Protein AF-A0A1A8CIH9-F1 (afdb_monomer)

Solvent-accessible surface area (backbone atoms only — not comparable to full-atom values): 4462 Å² total; per-residue (Å²): 132,87,72,77,89,56,97,67,53,71,77,66,72,41,35,84,84,73,26,52,80,73,46,52,52,63,58,28,66,78,34,62,69,58,24,26,69,73,72,72,42,48,65,67,58,50,52,54,50,43,67,70,48,35,76,78,67,56,56,75,63,51,99,88,46,75,45,70,83,120

Sequence (70 aa):
RRRSRFWVHPLNQQRRSQGDFYHLVAELRLNSQRHHQYFRMTAEKMDELLSLVGPELRRQSTSFRAAIEP

Mean predicted aligned error: 5.43 Å

pLDDT: mean 88.34, std 9.02, range [56.69, 97.0]

Foldseek 3Di:
DDPPPDPDDPVVVCCCPDNCVNPVQVVCLVPQVSVCVVVVDGPVVVVVVCVVCVVVQDDPADPVGHTDHD

Radius of gyration: 15.76 Å; Cα contacts (8 Å, |Δi|>4): 40; chains: 1; bounding box: 39×39×28 Å

Secondary structure (DSSP, 8-state):
----S-SS-HHHHTHHHH-GGGTHHHHHHT-HHHHHHHHSS-HHHHHHHHHHHHHHH-----SS-PPPP-

Nearest PDB structures (foldseek):
  1fx7-assembly1_B  TM=4.472E-01  e=8.306E+00  Mycobacterium tuberculosis

Organism: Nothobranchius kadleci (NCBI:txid1051664)

Structure (mmCIF, N/CA/C/O backbone):
data_AF-A0A1A8CIH9-F1
#
_entry.id   AF-A0A1A8CIH9-F1
#
loop_
_atom_site.group_PDB
_atom_site.id
_atom_site.type_symbol
_atom_site.label_atom_id
_atom_site.label_alt_id
_atom_site.label_comp_id
_atom_site.label_asym_id
_atom_site.label_entity_id
_atom_site.label_seq_id
_atom_site.pdbx_PDB_ins_code
_atom_site.Cartn_x
_atom_site.Cartn_y
_atom_site.Cartn_z
_atom_site.occupancy
_atom_site.B_iso_or_equiv
_atom_site.auth_seq_id
_atom_site.auth_comp_id
_atom_site.auth_asym_id
_atom_site.auth_atom_id
_atom_site.pdbx_PDB_model_num
ATOM 1 N N . ARG A 1 1 ? 22.267 -30.451 -9.205 1.00 56.69 1 ARG A N 1
ATOM 2 C CA . ARG A 1 1 ? 22.000 -28.987 -9.161 1.00 56.69 1 ARG A CA 1
ATOM 3 C C . ARG A 1 1 ? 20.480 -28.785 -9.162 1.00 56.69 1 ARG A C 1
ATOM 5 O O . ARG A 1 1 ? 19.857 -29.120 -10.162 1.00 56.69 1 ARG A O 1
ATOM 12 N N . ARG A 1 2 ? 19.849 -28.343 -8.062 1.00 60.38 2 ARG A N 1
ATOM 13 C CA . ARG A 1 2 ? 18.401 -28.036 -8.064 1.00 60.38 2 ARG A CA 1
ATOM 14 C C . ARG A 1 2 ? 18.177 -26.829 -8.982 1.00 60.38 2 ARG A C 1
ATOM 16 O O . ARG A 1 2 ? 18.671 -25.748 -8.683 1.00 60.38 2 ARG A O 1
ATOM 23 N N . ARG A 1 3 ? 17.487 -27.015 -10.114 1.00 64.56 3 ARG A N 1
ATOM 24 C CA . ARG A 1 3 ? 17.004 -25.892 -10.931 1.00 64.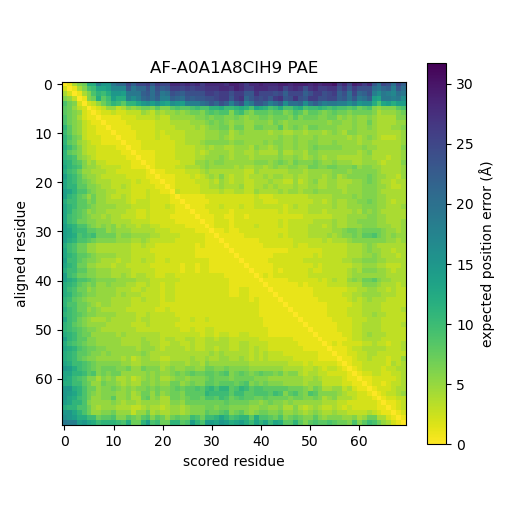56 3 ARG A CA 1
ATOM 25 C C . ARG A 1 3 ? 16.005 -25.121 -10.073 1.00 64.56 3 ARG A C 1
ATOM 27 O O . ARG A 1 3 ? 14.992 -25.696 -9.676 1.00 64.56 3 ARG A O 1
ATOM 34 N N . SER A 1 4 ? 16.287 -23.854 -9.773 1.00 62.84 4 SER A N 1
ATOM 35 C CA . SER A 1 4 ? 15.224 -22.953 -9.329 1.00 62.84 4 SER A CA 1
ATOM 36 C C . SER A 1 4 ? 14.172 -22.961 -10.435 1.00 62.84 4 SER A C 1
ATOM 38 O O . SER A 1 4 ? 14.485 -22.612 -11.572 1.00 62.84 4 SER A O 1
ATOM 40 N N . ARG A 1 5 ? 12.975 -23.489 -10.152 1.00 76.62 5 ARG A N 1
ATOM 41 C CA . ARG A 1 5 ? 11.962 -23.698 -11.198 1.00 76.62 5 ARG A CA 1
ATOM 42 C C . ARG A 1 5 ? 11.452 -22.364 -11.739 1.00 76.62 5 ARG A C 1
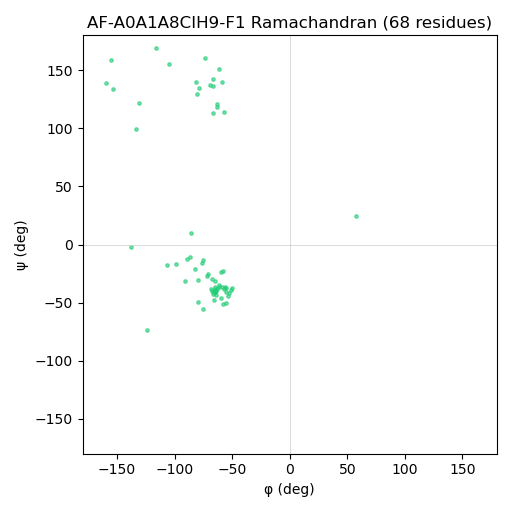ATOM 44 O O . ARG A 1 5 ? 11.130 -22.305 -12.915 1.00 76.62 5 ARG A O 1
ATOM 51 N N . PHE A 1 6 ? 11.442 -21.311 -10.914 1.00 80.56 6 PHE A N 1
ATOM 52 C CA . PHE A 1 6 ? 11.000 -19.970 -11.294 1.00 80.56 6 PHE A CA 1
ATOM 53 C C . PHE A 1 6 ? 11.683 -18.897 -10.430 1.00 80.56 6 PHE A C 1
ATOM 55 O O . PHE A 1 6 ? 11.709 -19.023 -9.209 1.00 80.56 6 PHE A O 1
ATOM 62 N N . TRP A 1 7 ? 12.186 -17.823 -11.052 1.00 79.31 7 TRP A N 1
ATOM 63 C CA . TRP A 1 7 ? 12.615 -16.595 -10.354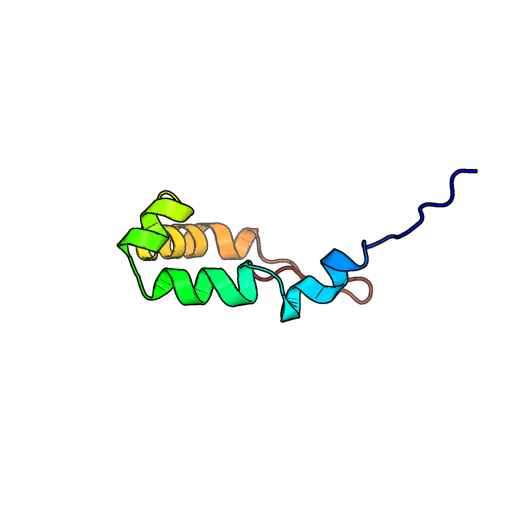 1.00 79.31 7 TRP A CA 1
ATOM 64 C C . TRP A 1 7 ? 11.418 -15.843 -9.748 1.00 79.31 7 TRP A C 1
ATOM 66 O O . TRP A 1 7 ? 11.478 -15.354 -8.624 1.00 79.31 7 TRP A O 1
ATOM 76 N N . VAL A 1 8 ? 10.294 -15.821 -10.471 1.00 82.25 8 VAL A N 1
ATOM 77 C CA . VAL A 1 8 ? 8.993 -15.334 -9.999 1.00 82.25 8 VAL A CA 1
ATOM 78 C C . VAL A 1 8 ? 7.944 -16.390 -10.328 1.00 82.25 8 VAL A C 1
ATOM 80 O O . VAL A 1 8 ? 7.773 -16.756 -11.491 1.00 82.25 8 VAL A O 1
ATOM 83 N N . HIS A 1 9 ? 7.240 -16.881 -9.306 1.00 86.31 9 HIS A N 1
ATOM 84 C CA . HIS A 1 9 ? 6.189 -17.888 -9.471 1.00 86.31 9 HIS A CA 1
ATOM 85 C C . HIS A 1 9 ? 5.078 -17.391 -10.421 1.00 86.31 9 HIS A C 1
ATOM 87 O O . HIS A 1 9 ? 4.686 -16.232 -10.283 1.00 86.31 9 HIS A O 1
ATOM 93 N N . PRO A 1 10 ? 4.519 -18.224 -11.325 1.00 88.81 10 PRO A N 1
ATOM 94 C CA . PRO A 1 10 ? 3.480 -17.807 -12.278 1.00 88.81 10 PRO A CA 1
ATOM 95 C C . PRO A 1 10 ? 2.284 -17.079 -11.648 1.00 88.81 10 PRO A C 1
ATOM 97 O O . PRO A 1 10 ? 1.847 -16.061 -12.172 1.00 88.81 10 PRO A O 1
ATOM 100 N N . LEU A 1 11 ? 1.825 -17.513 -10.467 1.00 87.75 11 LEU A N 1
ATOM 101 C CA . LEU A 1 11 ? 0.760 -16.817 -9.721 1.00 87.75 11 LEU A CA 1
ATOM 102 C C . LEU A 1 11 ? 1.112 -15.352 -9.409 1.00 87.75 11 LEU A C 1
ATOM 104 O O . LEU A 1 11 ? 0.278 -14.465 -9.522 1.00 87.75 11 LEU A O 1
ATOM 108 N N . ASN A 1 12 ? 2.376 -15.076 -9.079 1.00 86.06 12 ASN A N 1
ATOM 109 C CA . ASN A 1 12 ? 2.840 -13.719 -8.791 1.00 86.06 12 ASN A CA 1
ATOM 110 C C . ASN A 1 12 ? 3.029 -12.870 -10.055 1.00 86.06 12 ASN A C 1
ATOM 112 O O . ASN A 1 12 ? 3.132 -11.649 -9.941 1.00 86.06 12 ASN A O 1
ATOM 116 N N . GLN A 1 13 ? 3.075 -13.481 -11.244 1.00 87.12 13 GLN A N 1
ATOM 117 C CA . GLN A 1 13 ? 3.111 -12.746 -12.513 1.00 87.12 13 GLN A CA 1
ATOM 118 C C . GLN A 1 13 ? 1.753 -12.092 -12.808 1.00 87.12 13 GLN A C 1
ATOM 120 O O . GLN A 1 13 ? 1.712 -11.025 -13.410 1.00 87.12 13 GLN A O 1
ATOM 125 N N . GLN A 1 14 ? 0.660 -12.669 -12.296 1.00 89.50 14 GLN A N 1
ATOM 126 C CA . GLN A 1 14 ? -0.704 -12.137 -12.413 1.00 89.50 14 GLN A CA 1
ATOM 127 C C . GLN A 1 14 ? -1.054 -11.118 -11.315 1.00 89.50 14 GLN A C 1
ATOM 129 O O . GLN A 1 14 ? -2.201 -10.707 -11.186 1.00 89.50 14 GLN A O 1
ATOM 134 N N . ARG A 1 15 ? -0.083 -10.662 -10.509 1.00 87.62 15 ARG A N 1
ATOM 135 C CA . ARG A 1 15 ? -0.353 -9.753 -9.380 1.00 87.62 15 ARG A CA 1
ATOM 136 C C . ARG A 1 15 ? -1.081 -8.471 -9.798 1.00 87.62 15 ARG A C 1
ATOM 138 O O . ARG A 1 15 ? -1.911 -8.003 -9.037 1.00 87.62 15 ARG A O 1
ATOM 145 N N . ARG A 1 16 ? -0.778 -7.900 -10.969 1.00 87.12 16 ARG A N 1
ATOM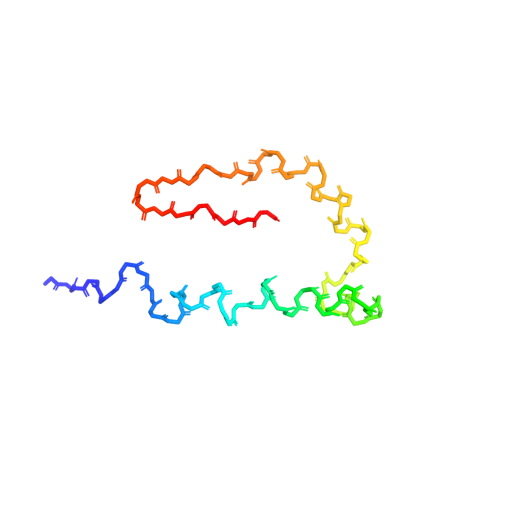 146 C CA . ARG A 1 16 ? -1.435 -6.663 -11.437 1.00 87.12 16 ARG A CA 1
ATOM 147 C C . ARG A 1 16 ? -2.899 -6.860 -11.845 1.00 87.12 16 ARG A C 1
ATOM 149 O O . ARG A 1 16 ? -3.639 -5.891 -11.826 1.00 87.12 16 ARG A O 1
ATOM 156 N N . SER A 1 17 ? -3.286 -8.071 -12.244 1.00 89.75 17 SER A N 1
ATOM 157 C CA . SER A 1 17 ? -4.625 -8.392 -12.761 1.00 89.75 17 SER A CA 1
ATOM 158 C C . SER A 1 17 ? -5.490 -9.188 -11.784 1.00 89.75 17 SER A C 1
ATOM 160 O O . SER A 1 17 ? -6.692 -9.296 -11.998 1.00 89.75 17 SER A O 1
ATOM 162 N N . GLN A 1 18 ? -4.884 -9.807 -10.768 1.00 89.19 18 GLN A N 1
ATOM 163 C CA . GLN A 1 18 ? -5.572 -10.672 -9.804 1.00 89.19 18 GLN A CA 1
ATOM 164 C C . GLN A 1 18 ? -5.126 -10.447 -8.356 1.00 89.19 18 GLN A C 1
ATOM 166 O O . GLN A 1 18 ? -5.610 -11.119 -7.453 1.00 89.19 18 GLN A O 1
ATOM 171 N N . GLY A 1 19 ? -4.163 -9.560 -8.108 1.00 88.75 19 GLY A N 1
ATOM 172 C CA . GLY A 1 19 ? -3.658 -9.326 -6.761 1.00 88.75 19 GLY A CA 1
ATOM 173 C C . GLY A 1 19 ? -4.587 -8.428 -5.957 1.00 88.75 19 GLY A C 1
ATOM 174 O O . GLY A 1 19 ? -4.966 -7.356 -6.424 1.00 88.75 19 GLY A O 1
ATOM 175 N N . ASP A 1 20 ? -4.854 -8.818 -4.713 1.00 88.69 20 ASP A N 1
ATOM 176 C CA . ASP A 1 20 ? -5.725 -8.089 -3.781 1.00 88.69 20 ASP A CA 1
ATOM 177 C C . ASP A 1 20 ? -5.378 -6.603 -3.665 1.00 88.69 20 ASP A C 1
ATOM 179 O O . ASP A 1 20 ? -6.271 -5.764 -3.611 1.00 88.69 20 ASP A O 1
ATOM 183 N N . PHE A 1 21 ? -4.085 -6.267 -3.701 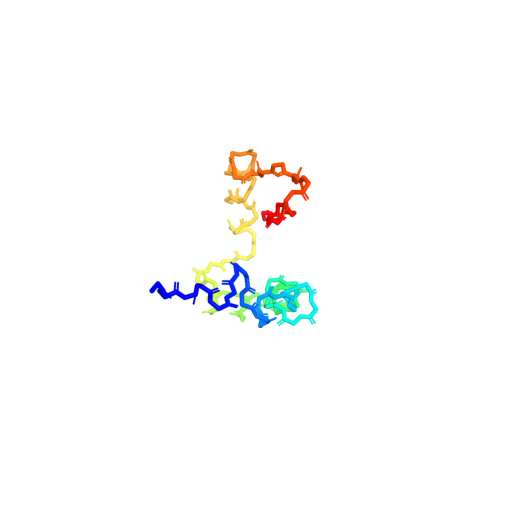1.00 86.81 21 PHE A N 1
ATOM 184 C CA . PHE A 1 21 ? -3.608 -4.883 -3.672 1.00 86.81 21 PHE A CA 1
ATOM 185 C C . PHE A 1 21 ? -4.262 -3.996 -4.744 1.00 86.81 21 PHE A C 1
ATOM 187 O O . PHE A 1 21 ? -4.642 -2.869 -4.453 1.00 86.81 21 PHE A O 1
ATOM 194 N N . TYR A 1 22 ? -4.425 -4.509 -5.967 1.00 84.81 22 TYR A N 1
ATOM 195 C CA . TYR A 1 22 ? -4.958 -3.744 -7.097 1.00 84.81 22 TYR A CA 1
ATOM 196 C C . TYR A 1 22 ? -6.488 -3.819 -7.223 1.00 84.81 22 TYR A C 1
ATOM 198 O O . TYR A 1 22 ? -7.066 -3.040 -7.977 1.00 84.81 22 TYR A O 1
ATOM 206 N N . HIS A 1 23 ? -7.142 -4.731 -6.497 1.00 88.94 23 HIS A N 1
ATOM 207 C CA . HIS A 1 23 ? -8.587 -4.963 -6.590 1.00 88.94 23 HIS A CA 1
ATOM 208 C C . HIS A 1 23 ? -9.265 -4.814 -5.227 1.00 88.94 23 HIS A C 1
ATOM 210 O O . HIS A 1 23 ? -9.898 -3.795 -4.951 1.00 88.94 23 HIS A O 1
ATOM 216 N N . LEU A 1 24 ? -9.064 -5.794 -4.342 1.00 91.19 24 LEU A N 1
ATOM 217 C CA . LEU A 1 24 ? -9.713 -5.871 -3.036 1.00 91.19 24 LEU A CA 1
ATOM 218 C C . LEU A 1 24 ? -9.490 -4.615 -2.187 1.00 91.19 24 LEU A C 1
ATOM 220 O O . LEU A 1 24 ? -10.421 -4.146 -1.543 1.00 91.19 24 LEU A O 1
ATOM 224 N N . VAL A 1 25 ? -8.285 -4.039 -2.177 1.00 90.06 25 VAL A N 1
ATOM 225 C CA . VAL A 1 25 ? -8.003 -2.849 -1.351 1.00 90.06 25 VAL A CA 1
ATOM 226 C C . VAL A 1 25 ? -8.831 -1.641 -1.793 1.00 90.06 25 VAL A C 1
ATOM 228 O O . VAL A 1 25 ? -9.363 -0.921 -0.945 1.00 90.06 25 VAL A O 1
ATOM 231 N N . ALA A 1 26 ? -8.998 -1.445 -3.103 1.00 88.62 26 ALA A N 1
ATOM 232 C CA . ALA A 1 26 ? -9.833 -0.375 -3.642 1.00 88.62 26 ALA A CA 1
ATOM 233 C C . ALA A 1 26 ? -11.312 -0.579 -3.273 1.00 88.62 26 ALA A C 1
ATOM 235 O O . ALA A 1 26 ? -11.980 0.372 -2.874 1.00 88.62 26 ALA A O 1
ATOM 236 N N . GLU A 1 27 ? -11.803 -1.819 -3.326 1.00 92.56 27 GLU A N 1
ATOM 237 C CA . GLU A 1 27 ? -13.169 -2.161 -2.910 1.00 92.56 27 GLU A CA 1
ATOM 238 C C . GLU A 1 27 ? -13.382 -1.976 -1.402 1.00 92.56 27 GLU A C 1
ATOM 240 O O . GLU A 1 27 ? -14.393 -1.417 -0.976 1.00 92.56 27 GLU A O 1
ATOM 245 N N . LEU A 1 28 ? -12.419 -2.400 -0.578 1.00 94.69 28 LEU A N 1
ATOM 246 C CA . LEU A 1 28 ? -12.483 -2.254 0.876 1.00 94.69 28 LEU A CA 1
ATOM 247 C C . LEU A 1 28 ? -12.544 -0.784 1.290 1.00 94.69 28 LEU A C 1
ATOM 249 O O . LEU A 1 28 ? -13.283 -0.456 2.213 1.00 94.69 28 LEU A O 1
ATOM 253 N N . ARG A 1 29 ? -11.836 0.111 0.592 1.00 92.31 29 ARG A N 1
ATOM 254 C CA . ARG A 1 29 ? -11.887 1.559 0.858 1.00 92.31 29 ARG A CA 1
ATOM 255 C C . ARG A 1 29 ? -13.284 2.166 0.704 1.00 92.31 29 ARG A C 1
ATOM 257 O O . ARG A 1 29 ? -13.564 3.173 1.344 1.00 92.31 29 ARG A O 1
ATOM 264 N N . LEU A 1 30 ? -14.180 1.550 -0.071 1.00 93.94 30 LEU A N 1
ATOM 265 C CA . LEU A 1 30 ? -15.572 2.001 -0.207 1.00 93.94 30 LEU A CA 1
ATOM 266 C C . LEU A 1 30 ? -16.440 1.647 1.013 1.00 93.94 30 LEU A C 1
ATOM 268 O O . LEU A 1 30 ? -17.554 2.150 1.145 1.00 93.94 30 LEU A O 1
ATOM 272 N N . ASN A 1 31 ? -15.960 0.777 1.907 1.00 95.69 31 ASN A N 1
ATOM 273 C CA . ASN A 1 31 ? -16.680 0.348 3.099 1.00 95.69 31 ASN A CA 1
ATOM 274 C C . ASN A 1 31 ? -15.760 0.384 4.327 1.00 95.69 31 ASN A C 1
ATOM 276 O O . ASN A 1 31 ? -15.013 -0.558 4.597 1.00 95.69 31 ASN A O 1
ATOM 280 N N . SER A 1 32 ? -15.869 1.451 5.117 1.00 93.50 32 SER A N 1
ATOM 281 C CA . SER A 1 32 ? -15.026 1.690 6.296 1.00 93.50 32 SER A CA 1
ATOM 282 C C . SER A 1 32 ? -15.045 0.543 7.313 1.00 93.50 32 SER A C 1
ATOM 284 O O . SER A 1 32 ? -14.001 0.195 7.866 1.00 93.50 32 SER A O 1
ATOM 286 N N . GLN A 1 33 ? -16.196 -0.104 7.527 1.00 96.31 33 GLN A N 1
ATOM 287 C CA . GLN A 1 33 ? -16.313 -1.238 8.446 1.00 96.31 33 GLN A CA 1
ATOM 288 C C . GLN A 1 33 ? -15.514 -2.448 7.950 1.00 96.31 33 GLN A C 1
ATOM 290 O O . GLN A 1 33 ? -14.756 -3.042 8.718 1.00 96.31 33 GLN A O 1
ATOM 295 N N . ARG A 1 34 ? -15.655 -2.811 6.669 1.00 95.81 34 ARG A N 1
ATOM 296 C CA . ARG A 1 34 ? -14.902 -3.924 6.073 1.00 95.81 34 ARG A CA 1
ATOM 297 C C . ARG A 1 34 ? -13.415 -3.609 5.980 1.00 95.81 34 ARG A C 1
ATOM 299 O O . ARG A 1 34 ? -12.606 -4.477 6.303 1.00 95.81 34 ARG A O 1
ATOM 306 N N . HIS A 1 35 ? -13.053 -2.376 5.621 1.00 96.12 35 HIS A N 1
ATOM 307 C CA . HIS A 1 35 ? -11.665 -1.920 5.651 1.00 96.12 35 HIS A CA 1
ATOM 308 C C . HIS A 1 35 ? -11.060 -2.120 7.041 1.00 96.12 35 HIS A C 1
ATOM 310 O O . HIS A 1 35 ? -10.019 -2.758 7.177 1.00 96.12 35 HIS A O 1
ATOM 316 N N . HIS A 1 36 ? -11.750 -1.657 8.087 1.00 96.75 36 HIS A N 1
ATOM 317 C CA . HIS A 1 36 ? -11.287 -1.803 9.462 1.00 96.75 36 HIS A CA 1
ATOM 318 C C . HIS A 1 36 ? -11.217 -3.268 9.911 1.00 96.75 36 HIS A C 1
ATOM 320 O O . HIS A 1 36 ? -10.307 -3.649 10.639 1.00 96.75 36 HIS A O 1
ATOM 326 N N . GLN A 1 37 ? -12.140 -4.129 9.485 1.00 96.81 37 GLN A N 1
ATOM 327 C CA . GLN A 1 37 ? -12.071 -5.561 9.799 1.00 96.81 37 GLN A CA 1
ATOM 328 C C . GLN A 1 37 ? -10.865 -6.245 9.144 1.00 96.81 37 GLN A C 1
ATOM 330 O O . GLN A 1 37 ? -10.210 -7.060 9.795 1.00 96.81 37 GLN A O 1
ATOM 335 N N . TYR A 1 38 ? -10.572 -5.902 7.889 1.00 95.69 38 TYR A N 1
ATOM 336 C CA . TYR A 1 38 ? -9.481 -6.492 7.119 1.00 95.69 38 TYR A CA 1
ATOM 337 C C . TYR A 1 38 ? -8.112 -5.955 7.557 1.00 95.69 38 TYR A C 1
ATOM 339 O O . TYR A 1 38 ? -7.242 -6.722 7.962 1.00 95.69 38 TYR A O 1
ATOM 347 N N . PHE A 1 39 ? -7.938 -4.632 7.537 1.00 94.25 39 PHE A N 1
ATOM 348 C CA . PHE A 1 39 ? -6.668 -3.961 7.828 1.00 94.25 39 PHE A CA 1
ATOM 349 C C . PHE A 1 39 ? -6.431 -3.691 9.314 1.00 94.25 39 PHE A C 1
ATOM 351 O O . PHE A 1 39 ? -5.330 -3.299 9.691 1.00 94.25 39 PHE A O 1
ATOM 358 N N . ARG A 1 40 ? -7.451 -3.874 10.167 1.00 96.81 40 ARG A N 1
ATOM 359 C CA . ARG A 1 40 ? -7.413 -3.513 11.601 1.00 96.81 40 ARG A CA 1
ATOM 360 C C . ARG A 1 40 ? -7.096 -2.033 11.844 1.00 96.81 40 ARG A C 1
ATOM 362 O O . ARG A 1 40 ? -6.622 -1.669 12.914 1.00 96.81 40 ARG A O 1
ATOM 369 N N . MET A 1 41 ? -7.385 -1.192 10.851 1.00 96.50 41 MET A N 1
ATOM 370 C CA . MET A 1 41 ? -7.250 0.262 10.883 1.00 96.50 41 MET A CA 1
ATOM 371 C C . MET A 1 41 ? -8.202 0.906 9.870 1.00 96.50 41 MET A C 1
ATOM 373 O O . MET A 1 41 ? -8.650 0.258 8.916 1.00 96.50 41 MET A O 1
ATOM 377 N N . THR A 1 42 ? -8.520 2.183 10.069 1.00 96.25 42 THR A N 1
ATOM 378 C CA . THR A 1 42 ? -9.311 2.941 9.093 1.00 96.25 42 THR A CA 1
ATOM 379 C C . THR A 1 42 ? -8.471 3.273 7.855 1.00 96.25 42 THR A C 1
ATOM 381 O O . THR A 1 42 ? -7.239 3.225 7.902 1.00 96.25 42 THR A O 1
ATOM 384 N N . ALA A 1 43 ? -9.130 3.591 6.739 1.00 94.31 43 ALA A N 1
ATOM 385 C CA . ALA A 1 43 ? -8.440 3.968 5.506 1.00 94.31 43 ALA A CA 1
ATOM 386 C C . ALA A 1 43 ? -7.625 5.255 5.698 1.00 94.31 43 ALA A C 1
ATOM 388 O O . ALA A 1 43 ? -6.486 5.335 5.259 1.00 94.31 43 ALA A O 1
ATOM 389 N N . GLU A 1 44 ? -8.159 6.209 6.458 1.00 95.69 44 GLU A N 1
ATOM 390 C CA . GLU A 1 44 ? -7.508 7.485 6.756 1.00 95.69 44 GLU A CA 1
ATOM 391 C C . GLU A 1 44 ? -6.234 7.279 7.584 1.00 95.69 44 GLU A C 1
ATOM 393 O O . GLU A 1 44 ? -5.212 7.901 7.313 1.00 95.69 44 GLU A O 1
ATOM 398 N N . LYS A 1 45 ? -6.265 6.364 8.566 1.00 95.88 45 LYS A N 1
ATOM 399 C CA . LYS A 1 45 ? -5.082 6.006 9.363 1.00 95.88 45 LYS A CA 1
ATOM 400 C C . LYS A 1 45 ? -4.008 5.348 8.496 1.00 95.88 45 LYS A C 1
ATOM 402 O O . LYS A 1 45 ? -2.820 5.595 8.688 1.00 95.88 45 LYS A O 1
ATOM 407 N N . MET A 1 46 ? -4.426 4.510 7.550 1.00 94.06 46 MET A N 1
ATOM 408 C CA . MET A 1 46 ? -3.519 3.893 6.588 1.00 94.06 46 MET A CA 1
ATOM 409 C C . MET A 1 46 ? -2.873 4.949 5.681 1.00 94.06 46 MET A C 1
ATOM 411 O O . MET A 1 46 ? -1.663 4.906 5.480 1.00 94.06 46 MET A O 1
ATOM 415 N N . ASP A 1 47 ? -3.648 5.922 5.200 1.00 94.00 47 ASP A N 1
ATOM 416 C CA . ASP A 1 47 ? -3.158 7.019 4.357 1.00 94.00 47 ASP A CA 1
ATOM 417 C C . ASP A 1 47 ? -2.201 7.947 5.115 1.00 94.00 47 ASP A C 1
ATOM 419 O O . ASP A 1 47 ? -1.167 8.345 4.578 1.00 94.00 47 ASP A O 1
ATOM 423 N N . GLU A 1 48 ? -2.495 8.237 6.386 1.00 97.00 48 GLU A N 1
ATOM 424 C CA . GLU A 1 48 ? -1.602 8.972 7.285 1.00 97.00 48 GLU A CA 1
ATOM 425 C C . GLU A 1 48 ? -0.257 8.244 7.415 1.00 97.00 48 GLU A C 1
ATOM 427 O O . GLU A 1 48 ? 0.793 8.838 7.170 1.00 97.00 48 GLU A O 1
ATOM 432 N N . LEU A 1 49 ? -0.272 6.943 7.724 1.00 95.75 49 LEU A N 1
ATOM 433 C CA . LEU A 1 49 ? 0.952 6.145 7.820 1.00 95.75 49 LEU A CA 1
ATOM 434 C C . LEU A 1 49 ? 1.719 6.129 6.496 1.00 95.75 49 LEU A C 1
ATOM 436 O O . LEU A 1 49 ? 2.928 6.358 6.485 1.00 95.75 49 LEU A O 1
ATOM 440 N N . LEU A 1 50 ? 1.022 5.912 5.381 1.00 93.56 50 LEU A N 1
ATOM 441 C CA . LEU A 1 50 ? 1.621 5.909 4.052 1.00 93.56 50 LEU A CA 1
ATOM 442 C C . LEU A 1 50 ? 2.248 7.265 3.705 1.00 93.5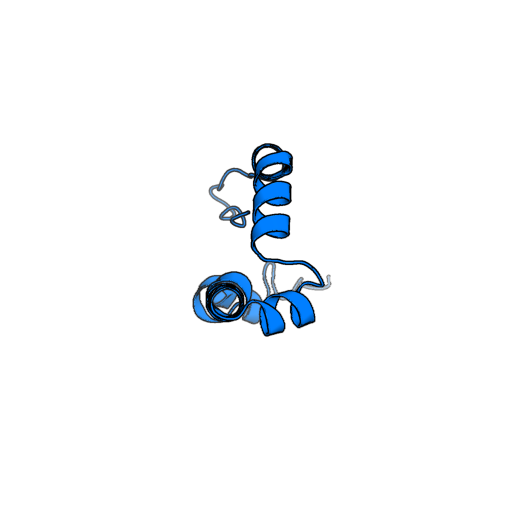6 50 LEU A C 1
ATOM 444 O O . LEU A 1 50 ? 3.298 7.298 3.070 1.00 93.56 50 LEU A O 1
ATOM 448 N N . SER A 1 51 ? 1.670 8.382 4.150 1.00 95.69 51 SER A N 1
ATOM 449 C CA . SER A 1 51 ? 2.260 9.709 3.937 1.00 95.69 51 SER A CA 1
ATOM 450 C C . SER A 1 51 ? 3.600 9.887 4.660 1.00 95.69 51 SER A C 1
ATOM 452 O O . SER A 1 51 ? 4.486 10.570 4.148 1.00 95.69 51 SER A O 1
ATOM 454 N N . LEU A 1 52 ? 3.769 9.229 5.813 1.00 96.38 52 LEU A N 1
ATOM 455 C CA . LEU A 1 52 ? 4.982 9.293 6.626 1.00 96.38 52 LEU A CA 1
ATOM 456 C C . LEU A 1 52 ? 6.082 8.387 6.070 1.00 96.38 52 LEU A C 1
ATOM 458 O O . LEU A 1 52 ? 7.210 8.832 5.887 1.00 96.38 52 LEU A O 1
ATOM 462 N N . VAL A 1 53 ? 5.760 7.120 5.786 1.00 95.12 53 VAL A N 1
ATOM 463 C CA . VAL A 1 53 ? 6.774 6.115 5.404 1.00 95.12 53 VAL A CA 1
ATOM 464 C C . VAL A 1 53 ? 6.882 5.892 3.896 1.00 95.12 53 VAL A C 1
ATOM 466 O O . VAL A 1 53 ? 7.869 5.339 3.414 1.00 95.12 53 VAL A O 1
ATOM 469 N N . GLY A 1 54 ? 5.887 6.321 3.120 1.00 92.88 54 GLY A N 1
ATOM 470 C CA . GLY A 1 54 ? 5.816 6.120 1.672 1.00 92.88 54 GLY A CA 1
ATOM 471 C C . GLY A 1 54 ? 7.050 6.611 0.909 1.00 92.88 54 GLY A C 1
ATOM 472 O O . GLY A 1 54 ? 7.544 5.863 0.060 1.00 92.88 54 GLY A O 1
ATOM 473 N N . PRO A 1 55 ? 7.606 7.805 1.205 1.00 92.19 55 PRO A N 1
ATOM 474 C CA . PRO A 1 55 ? 8.834 8.274 0.565 1.00 92.19 55 PRO A CA 1
ATOM 475 C C . PRO A 1 55 ? 10.034 7.340 0.780 1.00 92.19 55 PRO A C 1
ATOM 477 O O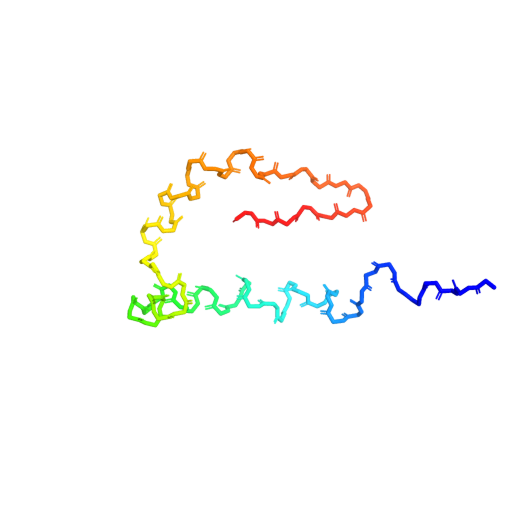 . PRO A 1 55 ? 10.823 7.146 -0.141 1.00 92.19 55 PRO A O 1
ATOM 480 N N . GLU A 1 56 ? 10.145 6.727 1.961 1.00 92.50 56 GLU A N 1
ATOM 481 C CA . GLU A 1 56 ? 11.240 5.816 2.320 1.00 92.50 56 GLU A CA 1
ATOM 482 C C . GLU A 1 56 ? 11.043 4.405 1.748 1.00 92.50 56 GLU A C 1
ATOM 484 O O . GLU A 1 56 ? 12.007 3.711 1.416 1.00 92.50 56 GLU A O 1
ATOM 489 N N . LEU A 1 57 ? 9.787 3.975 1.597 1.00 90.25 57 LEU A N 1
ATOM 490 C CA . LEU A 1 57 ? 9.436 2.669 1.036 1.00 90.25 57 LEU A CA 1
ATOM 491 C C . LEU A 1 57 ? 9.436 2.652 -0.497 1.00 90.25 57 LEU A C 1
ATOM 493 O O . LEU A 1 57 ? 9.549 1.579 -1.103 1.00 90.25 57 LEU A O 1
ATOM 497 N N . ARG A 1 58 ? 9.319 3.817 -1.144 1.00 89.62 58 ARG A N 1
ATOM 498 C CA . ARG A 1 58 ? 9.256 3.920 -2.603 1.00 89.62 58 ARG A CA 1
ATOM 499 C C . ARG A 1 58 ? 10.555 3.428 -3.236 1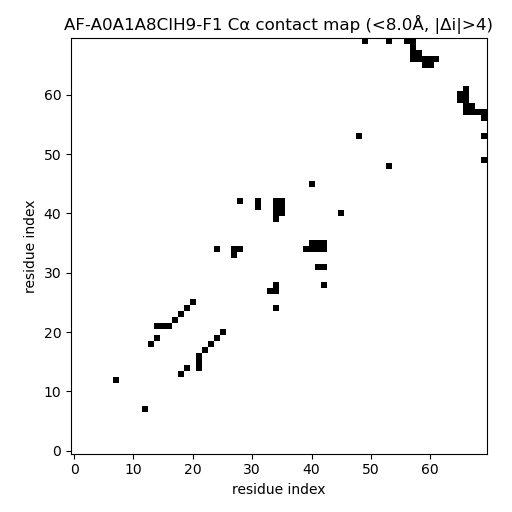.00 89.62 58 ARG A C 1
ATOM 501 O O . ARG A 1 58 ? 11.634 3.976 -3.031 1.00 89.62 58 ARG A O 1
ATOM 508 N N . ARG A 1 59 ? 10.438 2.411 -4.092 1.00 88.75 59 ARG A N 1
ATOM 509 C CA . ARG A 1 59 ? 11.566 1.874 -4.866 1.00 88.75 59 ARG A CA 1
ATOM 510 C C . ARG A 1 59 ? 11.509 2.303 -6.323 1.00 88.75 59 ARG A C 1
ATOM 512 O O . ARG A 1 59 ? 10.446 2.598 -6.864 1.00 88.75 59 ARG A O 1
ATOM 519 N N . GLN A 1 60 ? 12.672 2.320 -6.965 1.00 89.25 60 GLN A N 1
ATOM 520 C CA . GLN A 1 60 ? 12.781 2.559 -8.399 1.00 89.25 60 GLN A CA 1
ATOM 521 C C . GLN A 1 60 ? 12.506 1.269 -9.175 1.00 89.25 60 GLN A C 1
ATOM 523 O O . GLN A 1 60 ? 12.947 0.184 -8.788 1.00 89.25 60 GLN A O 1
ATOM 528 N N . SER A 1 61 ? 11.782 1.393 -10.285 1.00 91.75 61 SER A N 1
ATOM 529 C CA . SER A 1 61 ? 11.695 0.322 -11.274 1.00 91.75 61 SER A CA 1
ATOM 530 C C . SER A 1 61 ? 13.041 0.177 -11.975 1.00 91.75 61 SER A C 1
ATOM 532 O O . SER A 1 61 ? 13.672 1.165 -12.338 1.00 91.75 61 SER A O 1
ATOM 534 N N . THR A 1 62 ? 13.471 -1.061 -12.174 1.00 89.44 62 THR A N 1
ATOM 535 C CA . THR A 1 62 ? 14.716 -1.395 -12.874 1.00 89.44 62 THR A CA 1
ATOM 536 C C . THR A 1 62 ? 14.402 -2.175 -14.144 1.00 89.44 62 THR A C 1
ATOM 538 O O . THR A 1 62 ? 13.288 -2.674 -14.315 1.00 89.44 62 THR A O 1
ATOM 541 N N . SER A 1 63 ? 15.403 -2.356 -15.005 1.00 89.38 63 SER A N 1
ATOM 542 C CA . SER A 1 63 ? 15.304 -3.236 -16.178 1.00 89.38 63 SER A CA 1
ATOM 543 C C . SER A 1 63 ? 14.964 -4.690 -15.820 1.00 89.38 63 SER A C 1
ATOM 545 O O . SER A 1 63 ? 14.421 -5.413 -16.649 1.00 89.38 63 SER A O 1
ATOM 547 N N . PHE A 1 64 ? 15.251 -5.120 -14.587 1.00 81.31 64 PHE A N 1
ATOM 548 C CA . PHE A 1 64 ? 14.988 -6.481 -14.117 1.00 81.31 64 PHE A CA 1
ATOM 549 C C . PHE A 1 64 ? 13.608 -6.647 -13.472 1.00 81.31 64 PHE A C 1
ATOM 551 O O . PHE A 1 64 ? 13.040 -7.741 -13.506 1.00 81.31 64 PHE A O 1
ATOM 558 N N . ARG A 1 65 ? 13.076 -5.600 -12.826 1.00 81.94 65 ARG A N 1
ATOM 559 C CA . ARG A 1 65 ? 11.797 -5.663 -12.107 1.00 81.94 65 ARG A CA 1
ATOM 560 C C . ARG A 1 65 ? 11.189 -4.282 -11.892 1.00 81.94 65 ARG A C 1
ATOM 562 O O . ARG A 1 65 ? 11.878 -3.358 -11.460 1.00 81.94 65 ARG A O 1
ATOM 569 N N . ALA A 1 66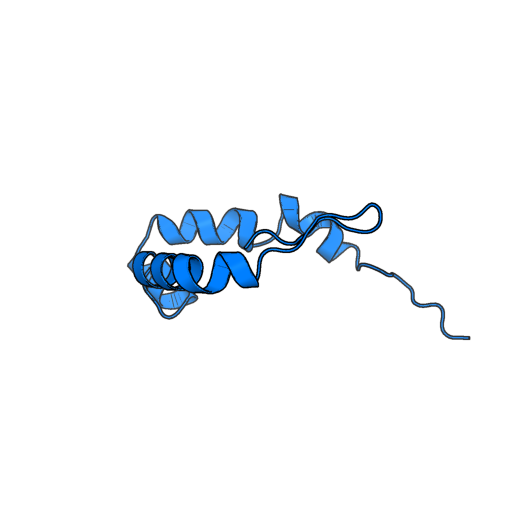 ? 9.873 -4.191 -12.068 1.00 84.75 66 ALA A N 1
ATOM 570 C CA . ALA A 1 66 ? 9.094 -3.050 -11.604 1.00 84.75 66 ALA A CA 1
ATOM 571 C C . ALA A 1 66 ? 9.074 -2.974 -10.066 1.00 84.75 66 ALA A C 1
ATOM 573 O O . ALA A 1 66 ? 8.990 -4.002 -9.376 1.00 84.75 66 ALA A O 1
ATOM 574 N N . ALA A 1 67 ? 9.126 -1.751 -9.539 1.00 87.50 67 ALA A N 1
ATOM 575 C CA . ALA A 1 67 ? 8.883 -1.508 -8.125 1.00 87.50 67 ALA A CA 1
ATOM 576 C C . ALA A 1 67 ? 7.454 -1.926 -7.744 1.00 87.50 67 ALA A C 1
ATOM 578 O O . ALA A 1 67 ? 6.546 -1.924 -8.577 1.00 87.50 67 ALA A O 1
ATOM 579 N N . ILE A 1 68 ? 7.276 -2.326 -6.485 1.00 81.62 68 ILE A N 1
ATOM 580 C CA . ILE A 1 68 ? 5.941 -2.508 -5.913 1.00 81.62 68 ILE A CA 1
ATOM 581 C C . ILE A 1 68 ? 5.465 -1.113 -5.514 1.00 81.62 68 ILE A C 1
ATOM 583 O O . ILE A 1 68 ? 6.229 -0.365 -4.903 1.00 81.62 68 ILE A O 1
ATOM 587 N N . GLU A 1 69 ? 4.258 -0.761 -5.938 1.00 75.75 69 GLU A N 1
ATOM 588 C CA . GLU A 1 69 ? 3.641 0.516 -5.588 1.00 75.75 69 GLU A CA 1
ATOM 589 C C . GLU A 1 69 ? 3.359 0.538 -4.073 1.00 75.75 69 GLU A C 1
ATOM 591 O O . GLU A 1 69 ? 2.989 -0.510 -3.531 1.00 75.75 69 GLU A O 1
ATOM 596 N N . PRO A 1 70 ? 3.648 1.659 -3.388 1.00 63.31 70 PRO A N 1
ATOM 597 C CA . PRO A 1 70 ? 3.463 1.778 -1.948 1.00 63.31 70 PRO A CA 1
ATOM 598 C C . PRO A 1 70 ? 1.984 1.916 -1.564 1.00 63.31 70 PRO A C 1
ATOM 600 O O . PRO A 1 70 ? 1.194 2.415 -2.399 1.00 63.31 70 PRO A O 1
#